Protein AF-S4NVP5-F1 (afdb_monomer_lite)

Radius of gyration: 32.3 Å; chains: 1; bounding box: 47×52×89 Å

Structure (mmCIF, N/CA/C/O backbone):
data_AF-S4NVP5-F1
#
_entry.id   AF-S4NVP5-F1
#
loop_
_atom_site.group_PDB
_atom_site.id
_atom_site.type_symbol
_atom_site.label_atom_id
_atom_site.label_alt_id
_atom_site.label_comp_id
_atom_site.label_asym_id
_atom_site.label_entity_id
_atom_site.label_seq_id
_atom_site.pdbx_PDB_ins_code
_atom_site.Cartn_x
_atom_site.Cartn_y
_atom_site.Cartn_z
_atom_site.occupancy
_atom_site.B_iso_or_equiv
_atom_site.auth_seq_id
_atom_site.auth_comp_id
_atom_site.auth_asym_id
_atom_site.auth_atom_id
_atom_site.pdbx_PDB_model_num
ATOM 1 N N . MET A 1 1 ? -2.031 -41.255 43.018 1.00 50.97 1 MET A N 1
ATOM 2 C CA . MET A 1 1 ? -3.261 -41.086 42.214 1.00 50.97 1 MET A CA 1
ATOM 3 C C . MET A 1 1 ? -3.705 -39.642 42.402 1.00 50.97 1 MET A C 1
ATOM 5 O O . MET A 1 1 ? -4.299 -39.347 43.429 1.00 50.97 1 MET A O 1
ATOM 9 N N . SER A 1 2 ? -3.286 -38.721 41.524 1.00 52.09 2 SER A N 1
ATOM 10 C CA . SER A 1 2 ? -3.707 -37.314 41.644 1.00 52.09 2 SER A CA 1
ATOM 11 C C . SER A 1 2 ? -5.209 -37.238 41.384 1.00 52.09 2 SER A C 1
ATOM 13 O O . SER A 1 2 ? -5.740 -37.940 40.517 1.00 52.09 2 SER A O 1
ATOM 15 N N . SER A 1 3 ? -5.910 -36.494 42.231 1.00 68.62 3 SER A N 1
ATOM 16 C CA . SER A 1 3 ? -7.364 -36.433 42.190 1.00 68.62 3 SER A CA 1
ATOM 17 C C . SER A 1 3 ? -7.801 -35.635 40.958 1.00 68.62 3 SER A C 1
ATOM 19 O O . SER A 1 3 ? -7.256 -34.572 40.673 1.00 68.62 3 SER A O 1
ATOM 21 N N . LYS A 1 4 ? -8.831 -36.100 40.237 1.00 68.81 4 LYS A N 1
ATOM 22 C CA . LYS A 1 4 ? -9.421 -35.385 39.080 1.00 68.81 4 LYS A CA 1
ATOM 23 C C . LYS A 1 4 ? -9.773 -33.915 39.385 1.00 68.81 4 LYS A C 1
ATOM 25 O O . LYS A 1 4 ? -9.885 -33.100 38.475 1.00 68.81 4 LYS A O 1
ATOM 30 N N . SER A 1 5 ? -9.955 -33.574 40.663 1.00 65.44 5 SER A N 1
ATOM 31 C CA . SER A 1 5 ? -10.198 -32.210 41.135 1.00 65.44 5 SER A CA 1
ATOM 32 C C . SER A 1 5 ? -8.967 -31.303 41.010 1.00 65.44 5 SER A C 1
ATOM 34 O O . SER A 1 5 ? -9.108 -30.139 40.641 1.00 65.44 5 SER A O 1
ATOM 36 N N . GLU A 1 6 ? -7.764 -31.817 41.276 1.00 64.94 6 GLU A N 1
ATOM 37 C CA . GLU A 1 6 ? -6.511 -31.058 41.162 1.00 64.94 6 GLU A CA 1
ATOM 38 C C . GLU A 1 6 ? -6.153 -30.784 39.696 1.00 64.94 6 GLU A C 1
ATOM 40 O O . GLU A 1 6 ? -5.772 -29.665 39.356 1.00 64.94 6 GLU A O 1
ATOM 45 N N . GLU A 1 7 ? -6.362 -31.755 38.801 1.00 62.94 7 GLU A N 1
ATOM 46 C CA . GLU A 1 7 ? -6.145 -31.578 37.356 1.00 62.94 7 GLU A CA 1
ATOM 47 C C . GLU A 1 7 ? -7.099 -30.538 36.745 1.00 62.94 7 GLU A C 1
ATOM 49 O O . GLU A 1 7 ? -6.687 -29.706 35.930 1.00 62.94 7 GLU A O 1
ATOM 54 N N . ASN A 1 8 ? -8.365 -30.530 37.177 1.00 60.78 8 ASN A N 1
ATOM 55 C CA . ASN A 1 8 ? -9.336 -29.520 36.758 1.00 60.78 8 ASN A CA 1
ATOM 56 C C . ASN A 1 8 ? -8.982 -28.134 37.316 1.00 60.78 8 ASN A C 1
ATOM 58 O O . ASN A 1 8 ? -8.988 -27.162 36.563 1.00 60.78 8 ASN A O 1
ATOM 62 N N . ALA A 1 9 ? -8.593 -28.029 38.591 1.00 60.97 9 ALA A N 1
ATOM 63 C CA . ALA A 1 9 ? -8.155 -26.766 39.193 1.00 60.97 9 ALA A CA 1
ATOM 64 C C . ALA A 1 9 ? -6.902 -26.183 38.507 1.00 60.97 9 ALA A C 1
ATOM 66 O O . ALA A 1 9 ? -6.804 -24.967 38.316 1.00 60.97 9 ALA A O 1
ATOM 67 N N . LEU A 1 10 ? -5.970 -27.038 38.072 1.00 58.19 10 LEU A N 1
ATOM 68 C CA . LEU A 1 10 ? -4.806 -26.635 37.276 1.00 58.19 10 LEU A CA 1
ATOM 69 C C . LEU A 1 10 ? -5.198 -26.177 35.860 1.00 58.19 10 LEU A C 1
ATOM 71 O O . LEU A 1 10 ? -4.617 -25.213 35.357 1.00 58.19 10 LEU A O 1
ATOM 75 N N . ARG A 1 11 ? -6.209 -26.797 35.232 1.00 52.97 11 ARG A N 1
ATOM 76 C CA . ARG A 1 11 ? -6.776 -26.346 33.944 1.00 52.97 11 ARG A CA 1
ATOM 77 C C . ARG A 1 11 ? -7.471 -24.985 34.048 1.00 52.97 11 ARG A C 1
ATOM 79 O O . ARG A 1 11 ? -7.287 -24.156 33.158 1.00 52.97 11 ARG A O 1
ATOM 86 N N . TYR A 1 12 ? -8.180 -24.710 35.144 1.00 54.31 12 TYR A N 1
ATOM 87 C CA . TYR A 1 12 ? -8.847 -23.418 35.357 1.00 54.31 12 TYR A CA 1
ATOM 88 C C . TYR A 1 12 ? -7.875 -22.240 35.522 1.00 54.31 12 TYR A C 1
ATOM 90 O O . TYR A 1 12 ? -8.249 -21.112 35.216 1.00 54.31 12 TYR A O 1
ATOM 98 N N . ARG A 1 13 ? -6.609 -22.461 35.909 1.00 55.56 13 ARG A N 1
ATOM 99 C CA . ARG A 1 13 ? -5.613 -21.374 36.008 1.00 55.56 13 ARG A CA 1
ATOM 100 C C . ARG A 1 13 ? -5.131 -20.823 34.661 1.00 55.56 13 ARG A C 1
ATOM 102 O O . ARG A 1 13 ? -4.621 -19.710 34.636 1.00 55.56 13 ARG A O 1
ATOM 109 N N . ARG A 1 14 ? -5.268 -21.560 33.549 1.00 55.34 14 ARG A N 1
ATOM 110 C CA . ARG A 1 14 ? -4.735 -21.130 32.235 1.00 55.34 14 ARG A CA 1
ATOM 111 C C . ARG A 1 14 ? -5.714 -20.348 31.357 1.00 55.34 14 ARG A C 1
ATOM 113 O O . ARG A 1 14 ? -5.260 -19.727 30.406 1.00 55.34 14 ARG A O 1
ATOM 120 N N . ALA A 1 15 ? -7.012 -20.354 31.662 1.00 55.41 15 ALA A N 1
ATOM 121 C CA . ALA A 1 15 ? -8.042 -19.755 30.800 1.00 55.41 15 ALA A CA 1
ATOM 122 C C . ALA A 1 15 ? -8.772 -18.541 31.410 1.00 55.41 15 ALA A C 1
ATOM 124 O O . ALA A 1 15 ? -9.611 -17.940 30.747 1.00 55.41 15 ALA A O 1
ATOM 125 N N . GLN A 1 16 ? -8.456 -18.151 32.651 1.00 58.81 16 GLN A N 1
ATOM 126 C CA . GLN A 1 16 ? -9.171 -17.070 33.344 1.00 58.81 16 GLN A CA 1
ATOM 127 C C . GLN A 1 16 ? -8.936 -15.674 32.754 1.00 58.81 16 GLN A C 1
ATOM 129 O O . GLN A 1 16 ? -9.758 -14.787 32.961 1.00 58.81 16 GLN A O 1
ATOM 134 N N . SER A 1 17 ? -7.842 -15.443 32.025 1.00 64.12 17 SER A N 1
ATOM 135 C CA . SER A 1 17 ? -7.514 -14.111 31.500 1.00 64.12 17 SER A CA 1
ATOM 136 C C . SER A 1 17 ? -8.519 -13.614 30.460 1.00 64.12 17 SER A C 1
ATOM 138 O O . SER A 1 17 ? -8.863 -12.436 30.474 1.00 64.12 17 SER A O 1
ATOM 140 N N . VAL A 1 18 ? -9.024 -14.504 29.603 1.00 65.25 18 VAL A N 1
ATOM 141 C CA . VAL A 1 18 ? -9.972 -14.150 28.536 1.00 65.25 18 VAL A CA 1
ATOM 142 C C . VAL A 1 18 ? -11.361 -13.900 29.119 1.00 65.25 18 VAL A C 1
ATOM 144 O O . VAL A 1 18 ? -11.942 -12.849 28.873 1.00 65.25 18 VAL A O 1
ATOM 147 N N . THR A 1 19 ? -11.841 -14.787 29.995 1.00 72.69 19 THR A N 1
ATOM 148 C CA . THR A 1 19 ? -13.164 -14.641 30.626 1.00 72.69 19 THR A CA 1
ATOM 149 C C . THR A 1 19 ? -13.228 -13.426 31.547 1.00 72.69 19 THR A C 1
ATOM 151 O O . THR A 1 19 ? -14.229 -12.721 31.571 1.00 72.69 19 THR A O 1
ATOM 154 N N . THR A 1 20 ? -12.144 -13.135 32.276 1.00 71.75 20 THR A N 1
ATOM 155 C CA . THR A 1 20 ? -12.075 -11.959 33.158 1.00 71.75 20 THR A CA 1
ATOM 156 C C . THR A 1 20 ? -12.007 -10.665 32.342 1.00 71.75 20 THR A C 1
ATOM 158 O O . THR A 1 20 ? -12.657 -9.684 32.698 1.00 71.75 20 THR A O 1
ATOM 161 N N . ALA A 1 21 ? -11.266 -10.654 31.227 1.00 69.75 21 ALA A N 1
ATOM 162 C CA . ALA A 1 21 ? -11.206 -9.502 30.326 1.00 69.75 21 ALA A CA 1
ATOM 163 C C . ALA A 1 21 ? -12.569 -9.212 29.673 1.00 69.75 21 ALA A C 1
ATOM 165 O O . ALA A 1 21 ? -13.003 -8.058 29.625 1.00 69.75 21 ALA A O 1
ATOM 166 N N . GLU A 1 22 ? -13.281 -10.250 29.236 1.00 71.31 22 GLU A N 1
ATOM 167 C CA . GLU A 1 22 ? -14.644 -10.129 28.712 1.00 71.31 22 GLU A CA 1
ATOM 168 C C . GLU A 1 22 ? -15.597 -9.554 29.768 1.00 71.31 22 GLU A C 1
ATOM 170 O O . GLU A 1 22 ? -16.288 -8.569 29.500 1.00 71.31 22 GLU A O 1
ATOM 175 N N . GLU A 1 23 ? -15.564 -10.072 30.999 1.00 76.50 23 GLU A N 1
ATOM 176 C CA . GLU A 1 23 ? -16.446 -9.624 32.081 1.00 76.50 23 GLU A CA 1
ATOM 177 C C . GLU A 1 23 ? -16.209 -8.154 32.478 1.00 76.50 23 GLU A C 1
ATOM 179 O O . GLU A 1 23 ? -17.162 -7.420 32.761 1.00 76.50 23 GLU A O 1
ATOM 184 N N . ILE A 1 24 ? -14.951 -7.693 32.467 1.00 74.25 24 ILE A N 1
ATOM 185 C CA . ILE A 1 24 ? -14.590 -6.289 32.729 1.00 74.25 24 ILE A CA 1
ATOM 186 C C . ILE A 1 24 ? -15.141 -5.385 31.622 1.00 74.25 24 ILE A C 1
ATOM 188 O O . ILE A 1 24 ? -15.796 -4.381 31.916 1.00 74.25 24 ILE A O 1
ATOM 192 N N . THR A 1 25 ? -14.946 -5.759 30.352 1.00 77.56 25 THR A N 1
ATOM 193 C CA . THR A 1 25 ? -15.459 -4.962 29.227 1.00 77.56 25 THR A CA 1
ATOM 194 C C . THR A 1 25 ? -16.986 -4.926 29.189 1.00 77.56 25 THR A C 1
ATOM 196 O O . THR A 1 25 ? -17.567 -3.905 28.817 1.00 77.56 25 THR A O 1
ATOM 199 N N . GLU A 1 26 ? -17.667 -5.997 29.599 1.00 80.31 26 GLU A N 1
ATOM 200 C CA . GLU A 1 26 ? -19.129 -6.040 29.641 1.00 80.31 26 GLU A CA 1
ATOM 201 C C . GLU A 1 26 ? -19.704 -5.168 30.768 1.00 80.31 26 GLU A C 1
ATOM 203 O O . GLU A 1 26 ? -20.665 -4.420 30.546 1.00 80.31 26 GLU A O 1
ATOM 208 N N . LYS A 1 27 ? -19.090 -5.204 31.958 1.00 80.50 27 LYS A N 1
ATOM 209 C CA . LYS A 1 27 ? -19.455 -4.333 33.090 1.00 80.50 27 LYS A CA 1
ATOM 210 C C . LYS A 1 27 ? -19.252 -2.860 32.739 1.00 80.50 27 LYS A C 1
ATOM 212 O O . LYS A 1 27 ? -20.145 -2.045 32.979 1.00 80.50 27 LYS A O 1
ATOM 217 N N . GLU A 1 28 ? -18.141 -2.529 32.088 1.00 77.25 28 GLU A N 1
ATOM 218 C CA . GLU A 1 28 ? -17.861 -1.173 31.614 1.00 77.25 28 GLU A CA 1
ATOM 219 C C . GLU A 1 28 ? -18.869 -0.720 30.541 1.00 77.25 28 GLU A C 1
ATOM 221 O O . GLU A 1 28 ? -19.391 0.394 30.604 1.00 77.25 28 GLU A O 1
ATOM 226 N N . LYS A 1 29 ? -19.222 -1.594 29.588 1.00 78.69 29 LYS A N 1
ATOM 227 C CA . LYS A 1 29 ? -20.246 -1.309 28.566 1.00 78.69 29 LYS A CA 1
ATOM 228 C C . LYS A 1 29 ? -21.622 -1.053 29.183 1.00 78.69 29 LYS A C 1
ATOM 230 O O . LYS A 1 29 ? -22.317 -0.150 28.721 1.00 78.69 29 LYS A O 1
ATOM 235 N N . LYS A 1 30 ? -22.023 -1.810 30.213 1.00 80.38 30 LYS A N 1
ATOM 236 C CA . LYS A 1 30 ? -23.293 -1.600 30.937 1.00 80.38 30 LYS A CA 1
ATOM 237 C C . LYS A 1 30 ? -23.306 -0.259 31.673 1.00 80.38 30 LYS A C 1
ATOM 239 O O . LYS A 1 30 ? -24.260 0.495 31.499 1.00 80.38 30 LYS A O 1
ATOM 244 N N . ALA A 1 31 ? -22.231 0.073 32.390 1.00 78.12 31 ALA A N 1
ATOM 245 C CA . ALA A 1 31 ? -22.085 1.363 33.070 1.00 78.12 31 ALA A CA 1
ATOM 246 C C . ALA A 1 31 ? -22.088 2.549 32.084 1.00 78.12 31 ALA A C 1
ATOM 248 O O . ALA A 1 31 ? -22.736 3.565 32.334 1.00 78.12 31 ALA A O 1
ATOM 249 N N . ARG A 1 32 ? -21.441 2.400 30.919 1.00 69.88 32 ARG A N 1
ATOM 250 C CA . ARG A 1 32 ? -21.475 3.405 29.842 1.00 69.88 32 ARG A CA 1
ATOM 251 C C . ARG A 1 32 ? -22.851 3.549 29.189 1.00 69.88 32 ARG A C 1
ATOM 253 O O . ARG A 1 32 ? -23.189 4.635 28.739 1.00 69.88 32 ARG A O 1
ATOM 260 N N . LYS A 1 33 ? -23.667 2.490 29.149 1.00 74.50 33 LYS A N 1
ATOM 261 C CA . LYS A 1 33 ? -25.040 2.538 28.612 1.00 74.50 33 LYS A CA 1
ATOM 262 C C . LYS A 1 33 ? -26.027 3.248 29.542 1.00 74.50 33 LYS A C 1
ATOM 264 O O . LYS A 1 33 ? -27.030 3.758 29.058 1.00 74.50 33 LYS A O 1
ATOM 269 N N . SER A 1 34 ? -25.761 3.248 30.851 1.00 77.75 34 SER A N 1
ATOM 270 C CA . SER A 1 34 ? -26.585 3.931 31.860 1.00 77.75 34 SER A CA 1
ATOM 271 C C . SER A 1 34 ? -26.272 5.421 32.017 1.00 77.75 34 SER A C 1
ATOM 273 O O . SER A 1 34 ? -26.999 6.117 32.721 1.00 77.75 34 SER A O 1
ATOM 275 N N . GLN A 1 35 ? -25.203 5.920 31.390 1.00 78.19 35 GLN A N 1
ATOM 276 C CA . GLN A 1 35 ? -24.893 7.348 31.373 1.00 78.19 35 GLN A CA 1
ATOM 277 C C . GLN A 1 35 ? -25.863 8.088 30.436 1.00 78.19 35 GLN A C 1
ATOM 279 O O . GLN A 1 35 ? -26.169 7.611 29.345 1.00 78.19 35 GLN A O 1
ATOM 284 N N . LEU A 1 36 ? -26.363 9.249 30.880 1.00 73.00 36 LEU A N 1
ATOM 285 C CA . LEU A 1 36 ? -27.267 10.104 30.096 1.00 73.00 36 LEU A CA 1
ATOM 286 C C . LEU A 1 36 ? -26.559 10.745 28.888 1.00 73.00 36 LEU A C 1
ATOM 288 O O . LEU A 1 36 ? -27.189 10.961 27.852 1.00 73.00 36 LEU A O 1
ATOM 292 N N . ASP A 1 37 ? -25.248 10.973 29.001 1.00 76.62 37 ASP A N 1
ATOM 293 C CA . ASP A 1 37 ? -24.399 11.460 27.916 1.00 76.62 37 ASP A CA 1
ATOM 294 C C . ASP A 1 37 ? -23.900 10.304 27.049 1.00 76.62 37 ASP A C 1
ATOM 296 O O . ASP A 1 37 ? -23.388 9.299 27.544 1.00 76.62 37 ASP A O 1
ATOM 300 N N . LYS A 1 38 ? -24.017 10.449 25.725 1.00 73.38 38 LYS A N 1
ATOM 301 C CA . LYS A 1 38 ? -23.513 9.457 24.769 1.00 73.38 38 LYS A CA 1
ATOM 302 C C . LYS A 1 38 ? -22.036 9.733 24.464 1.00 73.38 38 LYS A C 1
ATOM 304 O O . LYS A 1 38 ? -21.752 10.696 23.750 1.00 73.38 38 LYS A O 1
ATOM 309 N N . PRO A 1 39 ? -21.085 8.894 24.919 1.00 69.06 39 PRO A N 1
ATOM 310 C CA . PRO A 1 39 ? -19.687 9.043 24.539 1.00 69.06 39 PRO A CA 1
ATOM 311 C C . PRO A 1 39 ? -19.521 8.829 23.028 1.00 69.06 39 PRO A C 1
ATOM 313 O O . PRO A 1 39 ? -19.892 7.789 22.481 1.00 69.06 39 PRO A O 1
ATOM 316 N N . ILE A 1 40 ? -18.943 9.821 22.352 1.00 76.31 40 ILE A N 1
ATOM 317 C CA . ILE A 1 40 ? -18.621 9.776 20.915 1.00 76.31 40 ILE A CA 1
ATOM 318 C C . ILE A 1 40 ? -17.418 8.871 20.610 1.00 76.31 40 ILE A C 1
ATOM 320 O O . ILE A 1 40 ? -17.350 8.271 19.536 1.00 76.31 40 ILE A O 1
ATOM 324 N N . HIS A 1 41 ? -16.494 8.716 21.563 1.00 78.94 41 HIS A N 1
ATOM 325 C CA . HIS A 1 41 ? -15.333 7.842 21.421 1.00 78.94 41 HIS A CA 1
ATOM 326 C C . HIS A 1 41 ? -15.715 6.386 21.695 1.00 78.94 41 HIS A C 1
ATOM 328 O O . HIS A 1 41 ? -16.044 5.998 22.820 1.00 78.94 41 HIS A O 1
ATOM 334 N N . LYS A 1 42 ? -15.653 5.562 20.650 1.00 76.81 42 LYS A N 1
ATOM 335 C CA . LYS A 1 42 ? -15.831 4.113 20.745 1.00 76.81 42 LYS A CA 1
ATOM 336 C C . LYS A 1 42 ? -14.458 3.444 20.829 1.00 76.81 42 LYS A C 1
ATOM 338 O O . LYS A 1 42 ? -13.572 3.840 20.073 1.00 76.81 42 LYS A O 1
ATOM 343 N N . PRO A 1 43 ? -14.273 2.439 21.702 1.00 73.12 43 PRO A N 1
ATOM 344 C CA . PRO A 1 43 ? -1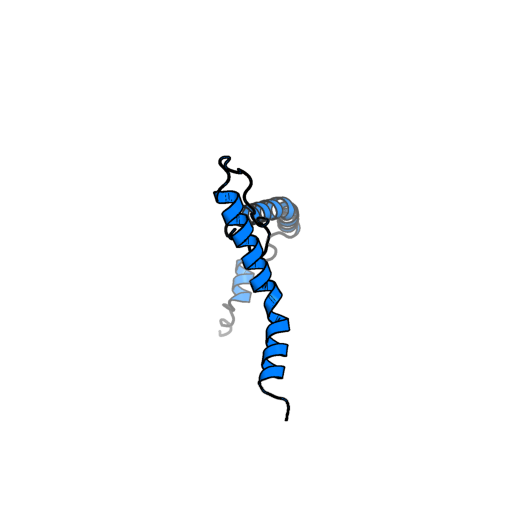3.079 1.610 21.651 1.00 73.12 43 PRO A CA 1
ATOM 345 C C . PRO A 1 43 ? -13.079 0.883 20.302 1.00 73.12 43 PRO A C 1
ATOM 347 O O . PRO A 1 43 ? -14.003 0.126 20.003 1.00 73.12 43 PRO A O 1
ATOM 350 N N . ARG A 1 44 ? -12.095 1.185 19.458 1.00 71.19 44 ARG A N 1
ATOM 351 C CA . ARG A 1 44 ? -11.893 0.554 18.156 1.00 71.19 44 ARG A CA 1
ATOM 352 C C . ARG A 1 44 ? -10.407 0.280 18.014 1.00 71.19 44 ARG A C 1
ATOM 354 O O . ARG A 1 44 ? -9.601 1.171 18.278 1.00 71.19 44 ARG A O 1
ATOM 361 N N . ASP A 1 45 ? -10.071 -0.934 17.604 1.00 76.69 45 ASP A N 1
ATOM 362 C CA . ASP A 1 45 ? -8.690 -1.293 17.310 1.00 76.69 45 ASP A CA 1
ATOM 363 C C . ASP A 1 45 ? -8.184 -0.484 16.109 1.00 76.69 45 ASP A C 1
ATOM 365 O O . ASP A 1 45 ? -8.962 -0.071 15.240 1.00 76.69 45 ASP A O 1
ATOM 369 N N . SER A 1 46 ? -6.869 -0.251 16.052 1.00 78.12 46 SER A N 1
ATOM 370 C CA . SER A 1 46 ? -6.226 0.393 14.905 1.00 78.12 46 SER A CA 1
ATOM 371 C C . SER A 1 46 ? -6.679 -0.263 13.597 1.00 78.12 46 SER A C 1
ATOM 373 O O . SER A 1 46 ? -6.820 -1.483 13.525 1.00 78.12 46 SER A O 1
ATOM 375 N N . LEU A 1 47 ? -6.859 0.526 12.533 1.00 70.19 47 LEU A N 1
ATOM 376 C CA . LEU A 1 47 ? -7.220 -0.004 11.206 1.00 70.19 47 LEU A CA 1
ATOM 377 C C . LEU A 1 47 ? -6.195 -1.027 10.676 1.00 70.19 47 LEU A C 1
ATOM 379 O O . LEU A 1 47 ? -6.547 -1.884 9.881 1.00 70.19 47 LEU A O 1
ATOM 383 N N . PHE A 1 48 ? -4.952 -0.966 11.164 1.00 66.88 48 PHE A N 1
ATOM 384 C CA . PHE A 1 48 ? -3.869 -1.908 10.860 1.00 66.88 48 PHE A CA 1
ATOM 385 C C . PHE A 1 48 ? -3.702 -3.044 11.889 1.00 66.88 48 PHE A C 1
ATOM 387 O O . PHE A 1 48 ? -2.727 -3.788 11.821 1.00 66.88 48 PHE A O 1
ATOM 394 N N . SER A 1 49 ? -4.595 -3.166 12.878 1.00 65.12 49 SER A N 1
ATOM 395 C CA . SER A 1 49 ? -4.579 -4.305 13.803 1.00 65.12 49 SER A CA 1
ATOM 396 C C . SER A 1 49 ? -4.995 -5.578 13.067 1.00 65.12 49 SER A C 1
ATOM 398 O O . SER A 1 49 ? -5.940 -5.555 12.284 1.00 65.12 49 SER A O 1
ATOM 400 N N . TRP A 1 50 ? -4.350 -6.706 13.368 1.00 60.19 50 TRP A N 1
ATOM 401 C CA . TRP A 1 50 ? -4.707 -8.020 12.815 1.00 60.19 50 TRP A CA 1
ATOM 402 C C . TRP A 1 50 ? -6.139 -8.464 13.174 1.00 60.19 50 TRP A C 1
ATOM 404 O O . TRP A 1 50 ? -6.709 -9.300 12.482 1.00 60.19 50 TRP A O 1
ATOM 414 N N . SER A 1 51 ? -6.723 -7.897 14.236 1.00 60.28 51 SER A N 1
ATOM 415 C CA . SER A 1 51 ? -8.118 -8.093 14.667 1.00 60.28 51 SER A CA 1
ATOM 416 C C . SER A 1 51 ? -9.126 -7.157 13.984 1.00 60.28 51 SER A C 1
ATOM 418 O O . SER A 1 51 ? -10.320 -7.241 14.268 1.00 60.28 51 SER A O 1
ATOM 420 N N . SER A 1 52 ? -8.668 -6.227 13.139 1.00 62.75 52 SER A N 1
ATOM 421 C CA . SER A 1 52 ? -9.507 -5.176 12.559 1.00 62.75 52 SER A CA 1
ATOM 422 C C . SER A 1 52 ? -10.272 -5.673 11.333 1.00 62.75 52 SER A C 1
ATOM 424 O O . SER A 1 52 ? -9.706 -6.286 10.435 1.00 62.75 52 SER A O 1
ATOM 426 N N . GLU A 1 53 ? -11.559 -5.337 11.254 1.00 66.75 53 GLU A N 1
ATOM 427 C CA . GLU A 1 53 ? -12.475 -5.656 10.145 1.00 66.75 53 GLU A CA 1
ATOM 428 C C . GLU A 1 53 ? -12.240 -4.761 8.902 1.00 66.75 53 GLU A C 1
ATOM 430 O O . GLU A 1 53 ? -13.170 -4.401 8.184 1.00 66.75 53 GLU A O 1
ATOM 435 N N . PHE A 1 54 ? -11.002 -4.306 8.674 1.00 68.50 54 PHE A N 1
ATOM 436 C CA . PHE A 1 54 ? -10.651 -3.466 7.529 1.00 68.50 54 PHE A CA 1
ATOM 437 C C . PHE A 1 54 ? -10.167 -4.344 6.370 1.00 68.50 54 PHE A C 1
ATOM 439 O O . PHE A 1 54 ? -9.047 -4.847 6.388 1.00 68.50 54 PHE A O 1
ATOM 446 N N . THR A 1 55 ? -11.021 -4.542 5.364 1.00 70.38 55 THR A N 1
ATOM 447 C CA . THR A 1 55 ? -10.732 -5.379 4.183 1.00 70.38 55 THR A CA 1
ATOM 448 C C . THR A 1 55 ? -10.240 -4.585 2.971 1.00 70.38 55 THR A C 1
ATOM 450 O O . THR A 1 55 ? -9.684 -5.164 2.038 1.00 70.38 55 THR A O 1
ATOM 453 N N . ASP A 1 56 ? -10.403 -3.260 2.973 1.00 72.62 56 ASP A N 1
ATOM 454 C CA . ASP A 1 56 ? -10.264 -2.435 1.769 1.00 72.62 56 ASP A CA 1
AT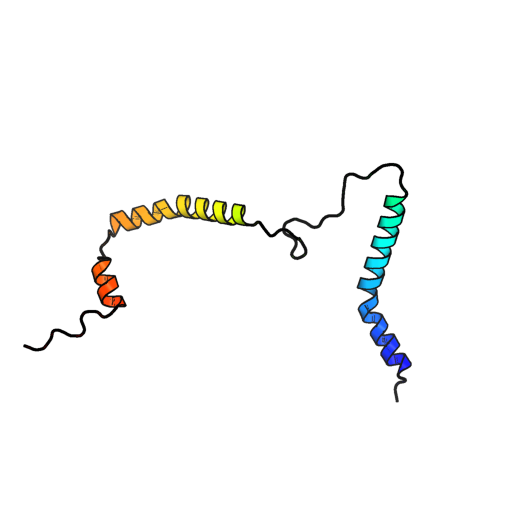OM 455 C C . ASP A 1 56 ? -8.869 -1.803 1.634 1.00 72.62 56 ASP A C 1
ATOM 457 O O . ASP A 1 56 ? -8.681 -0.587 1.704 1.00 72.62 56 ASP A O 1
ATOM 461 N N . PHE A 1 57 ? -7.862 -2.638 1.369 1.00 80.69 57 PHE A N 1
ATOM 462 C CA . PHE A 1 57 ? -6.484 -2.196 1.091 1.00 80.69 57 PHE A CA 1
ATOM 463 C C . PHE A 1 57 ? -6.247 -1.746 -0.360 1.00 80.69 57 PHE A C 1
ATOM 465 O O . PHE A 1 57 ? -5.119 -1.416 -0.732 1.00 80.69 57 PHE A O 1
ATOM 472 N N . THR A 1 58 ? -7.293 -1.684 -1.186 1.00 83.56 58 THR A N 1
ATOM 473 C CA . THR A 1 58 ? -7.211 -1.309 -2.607 1.00 83.56 58 THR A CA 1
ATOM 474 C C . THR A 1 58 ? -6.522 0.041 -2.817 1.00 83.56 58 THR A C 1
ATOM 476 O O . THR A 1 58 ? -5.748 0.198 -3.759 1.00 83.56 58 THR A O 1
ATOM 479 N N . GLY A 1 59 ? -6.729 1.004 -1.910 1.00 85.00 59 GLY A N 1
ATOM 480 C CA . GLY A 1 59 ? -6.053 2.305 -1.961 1.00 85.00 59 GLY A CA 1
ATOM 481 C C . GLY A 1 59 ? -4.536 2.212 -1.766 1.00 85.00 59 GLY A C 1
ATOM 482 O O . GLY A 1 59 ? -3.786 2.886 -2.468 1.00 85.00 59 GLY A O 1
ATOM 483 N N . LEU A 1 60 ? -4.077 1.333 -0.870 1.00 87.19 60 LEU A N 1
ATOM 484 C CA . LEU A 1 60 ? -2.653 1.090 -0.629 1.00 87.19 60 LEU A CA 1
ATOM 485 C C . LEU A 1 60 ? -2.015 0.382 -1.825 1.00 87.19 60 LEU A C 1
ATOM 487 O O . LEU A 1 60 ? -0.933 0.772 -2.258 1.00 87.19 60 LEU A O 1
ATOM 491 N N . VAL A 1 61 ? -2.708 -0.601 -2.405 1.00 89.19 61 VAL A N 1
ATOM 492 C CA . VAL A 1 61 ? -2.254 -1.294 -3.620 1.00 89.19 61 VAL A CA 1
ATOM 493 C C . VAL A 1 61 ? -2.152 -0.323 -4.798 1.00 89.19 61 VAL A C 1
ATOM 495 O O . VAL A 1 61 ? -1.131 -0.301 -5.481 1.00 89.19 61 VAL A O 1
ATOM 498 N N . ASN A 1 62 ? -3.159 0.530 -5.005 1.00 90.62 62 ASN A N 1
ATOM 499 C CA . ASN A 1 62 ? -3.139 1.538 -6.066 1.00 90.62 62 ASN A CA 1
ATOM 500 C C . ASN A 1 62 ? -2.008 2.559 -5.865 1.00 90.62 62 ASN A C 1
ATOM 502 O O . ASN A 1 62 ? -1.300 2.910 -6.806 1.00 90.62 62 ASN A O 1
ATOM 506 N N . TRP A 1 63 ? -1.787 3.000 -4.625 1.00 93.69 63 TRP A N 1
ATOM 507 C CA . TRP A 1 63 ? -0.685 3.904 -4.300 1.00 93.69 63 TRP A CA 1
ATOM 508 C C . TRP A 1 63 ? 0.686 3.248 -4.498 1.00 93.69 63 TRP A C 1
ATOM 510 O O . TRP A 1 63 ? 1.595 3.870 -5.046 1.00 93.69 63 TRP A O 1
ATOM 520 N N . GLY A 1 64 ? 0.823 1.972 -4.130 1.00 94.19 64 GLY A N 1
ATOM 521 C CA . GLY A 1 64 ? 2.014 1.174 -4.405 1.00 94.19 64 GLY A CA 1
ATOM 522 C C . GLY A 1 64 ? 2.283 1.045 -5.903 1.00 94.19 64 GLY A C 1
ATOM 523 O O . GLY A 1 64 ? 3.413 1.254 -6.339 1.00 94.19 64 GLY A O 1
ATOM 524 N N . PHE A 1 65 ? 1.247 0.785 -6.705 1.00 93.44 65 PHE A N 1
ATOM 525 C CA . PHE A 1 65 ? 1.366 0.737 -8.162 1.00 93.44 65 PHE A CA 1
ATOM 52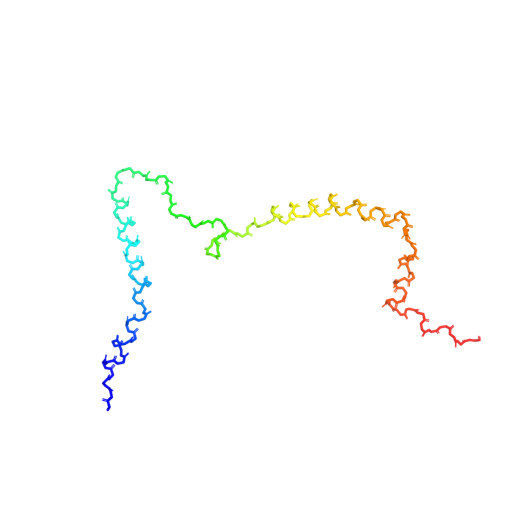6 C C . PHE A 1 65 ? 1.795 2.087 -8.745 1.00 93.44 65 PHE A C 1
ATOM 528 O O . PHE A 1 65 ? 2.669 2.124 -9.609 1.00 93.44 65 PHE A O 1
ATOM 535 N N . LEU A 1 66 ? 1.248 3.195 -8.239 1.00 94.44 66 LEU A N 1
ATOM 536 C CA . LEU A 1 66 ? 1.628 4.553 -8.638 1.00 94.44 66 LEU A CA 1
ATOM 537 C C . LEU A 1 66 ? 3.101 4.840 -8.303 1.00 94.44 66 LEU A C 1
ATOM 539 O O . LEU A 1 66 ? 3.855 5.280 -9.167 1.00 94.44 66 LEU A O 1
ATOM 543 N N . MET A 1 67 ? 3.545 4.530 -7.083 1.00 92.75 67 MET A N 1
ATOM 544 C CA . MET A 1 67 ? 4.947 4.703 -6.680 1.00 92.75 67 MET A CA 1
ATOM 545 C C . MET A 1 67 ? 5.901 3.825 -7.496 1.00 92.75 67 MET A C 1
ATOM 547 O O . MET A 1 67 ? 6.963 4.289 -7.915 1.00 92.75 67 MET A O 1
ATOM 551 N N . LEU A 1 68 ? 5.515 2.577 -7.767 1.00 92.00 68 LEU A N 1
ATOM 552 C CA . LEU A 1 68 ? 6.309 1.640 -8.558 1.00 92.00 68 LEU A CA 1
ATOM 553 C C . LEU A 1 68 ? 6.400 2.083 -10.014 1.00 92.00 68 LEU A C 1
ATOM 555 O O . LEU A 1 68 ? 7.487 2.065 -10.583 1.00 92.00 68 LEU A O 1
ATOM 559 N N . THR A 1 69 ? 5.293 2.516 -10.615 1.00 89.94 69 THR A N 1
ATOM 560 C CA . THR A 1 69 ? 5.310 3.041 -11.982 1.00 89.94 69 THR A CA 1
ATOM 561 C C . THR A 1 69 ? 6.113 4.327 -12.055 1.00 89.94 69 THR A C 1
ATOM 563 O O . THR A 1 69 ? 7.046 4.377 -12.834 1.00 89.94 69 THR A O 1
ATOM 566 N N . VAL A 1 70 ? 5.875 5.337 -11.220 1.00 90.88 70 VAL A N 1
ATOM 567 C CA . VAL A 1 70 ? 6.641 6.597 -11.295 1.00 90.88 70 VAL A CA 1
ATOM 568 C C . VAL A 1 70 ? 8.138 6.387 -11.011 1.00 90.88 70 VAL A C 1
ATOM 570 O O . VAL A 1 70 ? 8.978 6.941 -11.721 1.00 90.88 70 VAL A O 1
ATOM 573 N N . GLY A 1 71 ? 8.492 5.567 -10.017 1.00 89.06 71 GLY A N 1
ATOM 574 C CA . GLY A 1 71 ? 9.889 5.291 -9.663 1.00 89.06 71 GLY A CA 1
ATOM 575 C C . GLY A 1 71 ? 10.596 4.336 -10.631 1.00 89.06 71 GLY A C 1
ATOM 576 O O . GLY A 1 71 ? 11.752 4.552 -10.997 1.00 89.06 71 GLY A O 1
ATOM 577 N N . GLY A 1 72 ? 9.898 3.293 -11.074 1.00 86.44 72 GLY A N 1
ATOM 578 C CA . GLY A 1 72 ? 10.412 2.253 -11.963 1.00 86.44 72 GLY A CA 1
ATOM 579 C C . GLY A 1 72 ? 10.412 2.651 -13.436 1.00 86.44 72 GLY A C 1
ATOM 580 O O . GLY A 1 72 ? 11.316 2.244 -14.157 1.00 86.44 72 GLY A O 1
ATOM 581 N N . LEU A 1 73 ? 9.481 3.503 -13.885 1.00 86.62 73 LEU A N 1
ATOM 582 C CA . LEU A 1 73 ? 9.366 3.947 -15.281 1.00 86.62 73 LEU A CA 1
ATOM 583 C C . LEU A 1 73 ? 10.663 4.585 -15.777 1.00 86.62 73 LEU A C 1
ATOM 585 O O . LEU A 1 73 ? 11.042 4.352 -16.917 1.00 86.62 73 LEU A O 1
ATOM 589 N N . ARG A 1 74 ? 11.381 5.330 -14.928 1.00 86.31 74 ARG A N 1
ATOM 590 C CA . ARG A 1 74 ? 12.674 5.927 -15.294 1.00 86.31 74 ARG A CA 1
ATOM 591 C C . ARG A 1 74 ? 13.712 4.860 -15.652 1.00 86.31 74 ARG A C 1
ATOM 593 O O . ARG A 1 74 ? 14.346 4.961 -16.698 1.00 86.31 74 ARG A O 1
ATOM 600 N N . LEU A 1 75 ? 13.851 3.836 -14.808 1.00 82.56 75 LEU A N 1
ATOM 601 C CA . LEU A 1 75 ? 14.781 2.726 -15.030 1.00 82.56 75 LEU A CA 1
ATOM 602 C C . LEU A 1 75 ? 14.314 1.835 -16.192 1.00 82.56 75 LEU A C 1
ATOM 604 O O . LEU A 1 75 ? 15.125 1.394 -17.002 1.00 82.56 75 LEU A O 1
ATOM 608 N N . CYS A 1 76 ? 13.005 1.600 -16.307 1.00 79.56 76 CYS A N 1
ATOM 609 C CA . CYS A 1 76 ? 12.400 0.859 -17.407 1.00 79.56 76 CYS A CA 1
ATOM 610 C C . CYS A 1 76 ? 12.628 1.559 -18.749 1.00 79.56 76 CYS A C 1
ATOM 612 O O . CYS A 1 76 ? 13.048 0.890 -19.681 1.00 79.56 76 CYS A O 1
ATOM 614 N N . LEU A 1 77 ? 12.416 2.876 -18.857 1.00 81.19 77 LEU A N 1
ATOM 615 C CA . LEU A 1 77 ? 12.674 3.634 -20.087 1.00 81.19 77 LEU A CA 1
ATOM 616 C C . LEU A 1 77 ? 14.161 3.697 -20.416 1.00 81.19 77 LEU A C 1
ATOM 618 O O . LEU A 1 77 ? 14.529 3.555 -21.578 1.00 81.19 77 LEU A O 1
ATOM 622 N N . GLU A 1 78 ? 15.021 3.889 -19.416 1.00 83.38 78 GLU A N 1
ATOM 623 C CA . GLU A 1 78 ? 16.466 3.888 -19.632 1.00 83.38 78 GLU A CA 1
ATOM 624 C C . GLU A 1 78 ? 16.938 2.537 -20.175 1.00 83.38 78 GLU A C 1
ATOM 626 O O . GLU A 1 78 ? 17.666 2.493 -21.167 1.00 83.38 78 GLU A O 1
ATOM 631 N N . ASN A 1 79 ? 16.466 1.438 -19.584 1.00 79.00 79 ASN A N 1
ATOM 632 C CA . ASN A 1 79 ? 16.767 0.101 -20.076 1.00 79.00 79 ASN A CA 1
ATOM 633 C C . ASN A 1 79 ? 16.125 -0.164 -21.444 1.00 79.00 79 ASN A C 1
ATOM 635 O O . ASN A 1 79 ? 16.781 -0.715 -22.322 1.00 79.00 79 ASN A O 1
ATOM 639 N N . PHE A 1 80 ? 14.887 0.273 -21.666 1.00 79.69 80 PHE A N 1
ATOM 640 C CA . PHE A 1 80 ? 14.174 0.089 -22.928 1.00 79.69 80 PHE A CA 1
ATOM 641 C C . PHE A 1 80 ? 14.809 0.869 -24.082 1.00 79.69 80 PHE A C 1
ATOM 643 O O . PHE A 1 80 ? 14.793 0.392 -25.206 1.00 79.69 80 PHE A O 1
ATOM 650 N N . ILE A 1 81 ? 15.401 2.039 -23.833 1.00 75.19 81 ILE A N 1
ATOM 651 C CA . ILE A 1 81 ? 16.056 2.847 -24.872 1.00 75.19 81 ILE A CA 1
ATOM 652 C C . ILE A 1 81 ? 17.517 2.421 -25.072 1.00 75.19 81 ILE A C 1
ATOM 654 O O . ILE A 1 81 ? 17.956 2.303 -26.213 1.00 75.19 81 ILE A O 1
ATOM 658 N N . LYS A 1 82 ? 18.281 2.168 -23.995 1.00 69.31 82 LYS A N 1
ATOM 659 C CA . LYS A 1 82 ? 19.700 1.765 -24.100 1.00 69.31 82 LYS A CA 1
ATOM 660 C C . LYS A 1 82 ? 19.873 0.326 -24.565 1.00 69.31 82 LYS A C 1
ATOM 662 O O . LYS A 1 82 ? 20.746 0.053 -25.383 1.00 69.31 82 LYS A O 1
ATOM 667 N N . TYR A 1 83 ? 19.077 -0.591 -24.024 1.00 67.38 83 TYR A N 1
ATOM 668 C CA . TYR A 1 83 ? 19.129 -1.998 -24.409 1.00 67.38 83 TYR A CA 1
ATOM 669 C C . TYR A 1 83 ? 18.103 -2.342 -25.482 1.00 67.38 83 TYR A C 1
ATOM 671 O O . TYR A 1 83 ? 18.258 -3.377 -26.126 1.00 67.38 83 TYR A O 1
ATOM 679 N N . GLY A 1 84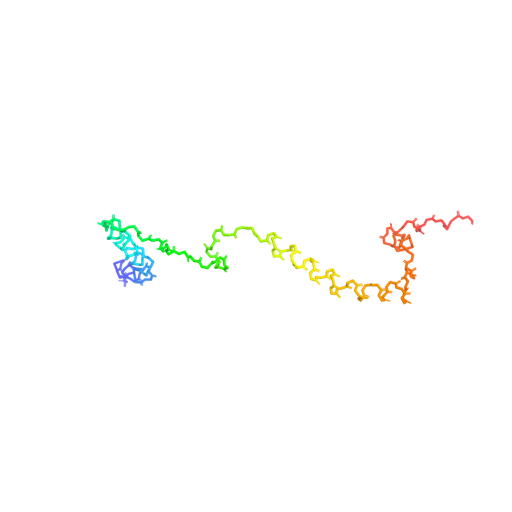 ? 17.119 -1.476 -25.748 1.00 63.94 84 GLY A N 1
ATOM 680 C CA . GLY A 1 84 ? 16.132 -1.736 -26.790 1.00 63.94 84 GLY A CA 1
ATOM 681 C C . GLY A 1 84 ? 15.275 -2.970 -26.500 1.00 63.94 84 GLY A C 1
ATOM 682 O O . GLY A 1 84 ? 15.478 -3.719 -25.543 1.00 63.94 84 GLY A O 1
ATOM 683 N N . ILE A 1 85 ? 14.391 -3.273 -27.444 1.00 60.66 85 ILE A N 1
ATOM 684 C CA . ILE A 1 85 ? 13.955 -4.644 -27.729 1.00 60.66 85 ILE A CA 1
ATOM 685 C C . ILE A 1 85 ? 15.131 -5.352 -28.442 1.00 60.66 85 ILE A C 1
ATOM 687 O O . ILE A 1 85 ? 15.048 -5.682 -29.619 1.00 60.66 85 ILE A O 1
ATOM 691 N N . ARG A 1 86 ? 16.295 -5.541 -27.793 1.00 55.50 86 ARG A N 1
ATOM 692 C CA . ARG A 1 86 ? 17.320 -6.466 -28.346 1.00 55.50 86 ARG A CA 1
ATOM 693 C C . ARG A 1 86 ? 16.870 -7.917 -28.268 1.00 55.50 86 ARG A C 1
ATOM 695 O O . ARG A 1 86 ? 17.406 -8.764 -28.967 1.00 55.50 86 ARG A O 1
ATOM 702 N N . VAL A 1 87 ? 15.895 -8.179 -27.406 1.00 55.59 87 VAL A N 1
ATOM 703 C CA . VAL A 1 87 ? 15.136 -9.417 -27.363 1.00 55.59 87 VAL A CA 1
ATOM 704 C C . VAL A 1 87 ? 13.887 -9.191 -28.198 1.00 55.59 87 VAL A C 1
ATOM 706 O O . VAL A 1 87 ? 12.930 -8.596 -27.710 1.00 55.59 87 VAL A O 1
ATOM 709 N N . ASN A 1 88 ? 13.895 -9.622 -29.460 1.00 66.38 88 ASN A N 1
ATOM 710 C CA . ASN A 1 88 ? 12.674 -9.665 -30.258 1.00 66.38 88 ASN A CA 1
ATOM 711 C C . ASN A 1 88 ? 11.615 -10.465 -29.475 1.00 66.38 88 ASN A C 1
ATOM 713 O O . ASN A 1 88 ? 11.863 -11.634 -29.169 1.00 66.38 88 ASN A O 1
ATOM 717 N N . PRO A 1 89 ? 10.438 -9.895 -29.146 1.00 69.75 89 PRO A N 1
ATOM 718 C CA . PRO A 1 89 ? 9.432 -10.596 -28.350 1.00 69.75 89 PRO A CA 1
ATOM 719 C C . PRO A 1 89 ? 8.973 -11.874 -29.057 1.00 69.75 89 PRO A C 1
ATOM 721 O O . PRO A 1 89 ? 8.727 -12.880 -28.405 1.00 69.75 89 PRO A O 1
ATOM 724 N N . PHE A 1 90 ? 8.952 -11.865 -30.392 1.00 70.75 90 PHE A N 1
ATOM 725 C CA . PHE A 1 90 ? 8.679 -13.043 -31.211 1.00 70.75 90 PHE A CA 1
ATOM 726 C C . PHE A 1 90 ? 9.734 -14.141 -31.058 1.00 70.75 90 PHE A C 1
ATOM 728 O O . PHE A 1 90 ? 9.379 -15.308 -30.955 1.00 70.75 90 PHE A O 1
ATOM 735 N N . GLU A 1 91 ? 11.013 -13.783 -30.990 1.00 69.94 91 GLU A N 1
ATOM 736 C CA . GLU A 1 91 ? 12.122 -14.735 -30.873 1.00 69.94 91 GLU A CA 1
ATOM 737 C C . GLU A 1 91 ? 12.132 -15.395 -29.488 1.00 69.94 91 GLU A C 1
ATOM 739 O O . GLU A 1 91 ? 12.314 -16.602 -29.365 1.00 69.94 91 GLU A O 1
ATOM 744 N N . TRP A 1 92 ? 11.813 -14.630 -28.440 1.00 71.50 92 TRP A N 1
ATOM 745 C CA . TRP A 1 92 ? 11.631 -15.172 -27.094 1.00 71.50 92 TRP A CA 1
ATOM 746 C C . TRP A 1 92 ? 10.372 -16.021 -26.956 1.00 71.50 92 TRP A C 1
ATOM 748 O O . TRP A 1 92 ? 10.415 -17.048 -26.288 1.00 71.50 92 TRP A O 1
ATOM 758 N N . ILE A 1 93 ? 9.269 -15.639 -27.606 1.00 74.50 93 ILE A N 1
ATOM 759 C CA . ILE A 1 93 ? 8.078 -16.490 -27.681 1.00 74.50 93 ILE A CA 1
ATOM 760 C C . ILE A 1 93 ? 8.441 -17.801 -28.375 1.00 74.50 93 ILE A C 1
ATOM 762 O O . ILE A 1 93 ? 8.115 -18.846 -27.835 1.00 74.50 93 ILE A O 1
ATOM 766 N N . ILE A 1 94 ? 9.163 -17.780 -29.497 1.00 76.56 94 ILE A N 1
ATOM 767 C CA . ILE A 1 94 ? 9.593 -18.987 -30.223 1.00 76.56 94 ILE A CA 1
ATOM 768 C C . ILE A 1 94 ? 10.509 -19.871 -29.365 1.00 76.56 94 ILE A C 1
ATOM 770 O O . ILE A 1 94 ? 10.293 -21.080 -29.316 1.00 76.56 94 ILE A O 1
ATOM 774 N N . VAL A 1 95 ? 11.466 -19.288 -28.636 1.00 76.62 95 VAL A N 1
ATOM 775 C CA . VAL A 1 95 ? 12.334 -20.017 -27.689 1.00 76.62 95 VAL A CA 1
ATOM 776 C C . VAL A 1 95 ? 11.535 -20.602 -26.520 1.00 76.62 95 VAL A C 1
ATOM 778 O O . VAL A 1 95 ? 11.763 -21.741 -26.128 1.00 76.62 95 VAL A O 1
ATOM 781 N N . LEU A 1 96 ? 10.580 -19.851 -25.969 1.00 75.75 96 LEU A N 1
ATOM 782 C CA . LEU A 1 96 ? 9.780 -20.266 -24.813 1.00 75.75 96 LEU A CA 1
ATOM 783 C C . LEU A 1 96 ? 8.688 -21.283 -25.182 1.00 75.75 96 LEU A C 1
ATOM 785 O O . LEU A 1 96 ? 8.329 -22.129 -24.368 1.00 75.75 96 LEU A O 1
ATOM 789 N N . THR A 1 97 ? 8.146 -21.190 -26.396 1.00 77.50 97 THR A N 1
ATOM 790 C CA . THR A 1 97 ? 7.075 -22.061 -26.904 1.00 77.50 97 THR A CA 1
ATOM 791 C C . THR A 1 97 ? 7.592 -23.202 -27.783 1.00 77.50 97 THR A C 1
ATOM 793 O O . THR A 1 97 ? 6.803 -24.058 -28.171 1.00 77.50 97 THR A O 1
ATOM 796 N N . GLY A 1 98 ? 8.899 -23.257 -28.067 1.00 68.06 98 GLY A N 1
ATOM 797 C CA . GLY A 1 98 ? 9.554 -24.368 -28.767 1.00 68.06 98 GLY A CA 1
ATOM 798 C C . GLY A 1 98 ? 9.094 -24.582 -30.213 1.00 68.06 98 GLY A C 1
ATOM 799 O O . GLY A 1 98 ? 9.232 -25.681 -30.739 1.00 68.06 98 GLY A O 1
ATOM 800 N N . TYR A 1 99 ? 8.536 -23.562 -30.874 1.00 61.91 99 TYR A N 1
ATOM 801 C CA . TYR A 1 99 ? 7.811 -23.716 -32.148 1.00 61.91 99 TYR A CA 1
ATOM 802 C C . TYR A 1 99 ? 8.671 -24.077 -33.374 1.00 61.91 99 TYR A C 1
ATOM 804 O O . TYR A 1 99 ? 8.139 -24.148 -34.480 1.00 61.91 99 TYR A O 1
ATOM 812 N N . HIS A 1 100 ? 9.977 -24.315 -33.216 1.00 59.06 100 HIS A N 1
ATOM 813 C CA . HIS A 1 100 ? 10.873 -24.595 -34.342 1.00 59.06 100 HIS A CA 1
ATOM 814 C C . HIS A 1 100 ? 11.831 -25.775 -34.123 1.00 59.06 100 HIS A C 1
ATOM 81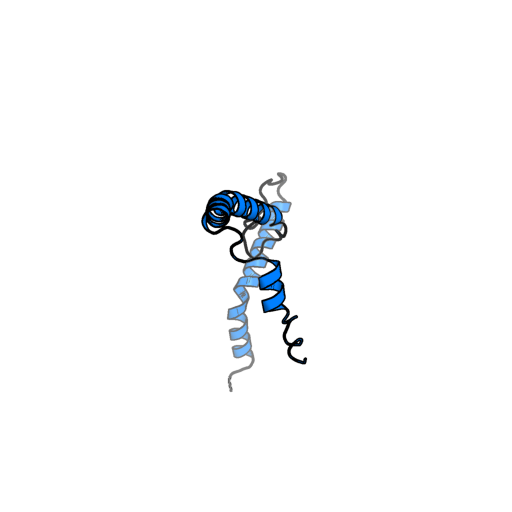6 O O . HIS A 1 100 ? 12.934 -25.794 -34.657 1.00 59.06 100 HIS A O 1
ATOM 822 N N . GLU A 1 101 ? 11.393 -26.801 -33.392 1.00 60.00 101 GLU A N 1
ATOM 823 C CA . GLU A 1 101 ? 12.073 -28.104 -33.322 1.00 60.00 101 GLU A CA 1
ATOM 824 C C . GLU A 1 101 ? 11.521 -29.065 -34.402 1.00 60.00 101 GLU A C 1
ATOM 826 O O . GLU A 1 101 ? 11.039 -30.154 -34.089 1.00 60.00 101 GLU A O 1
ATOM 831 N N . GLY A 1 102 ? 11.467 -28.650 -35.679 1.00 58.09 102 GLY A N 1
ATOM 832 C CA . GLY A 1 102 ? 10.732 -29.453 -36.670 1.00 58.09 102 GLY A CA 1
ATOM 833 C C . GLY A 1 102 ? 10.990 -29.285 -38.165 1.00 58.09 102 GLY A C 1
ATOM 834 O O . GLY A 1 102 ? 10.512 -30.142 -38.900 1.00 58.09 102 GLY A O 1
ATOM 835 N N . ASP A 1 103 ? 11.743 -28.289 -38.644 1.00 54.22 103 ASP A N 1
ATOM 836 C CA . ASP A 1 103 ? 12.015 -28.149 -40.090 1.00 54.22 103 ASP A CA 1
ATOM 837 C C . ASP A 1 103 ? 13.486 -28.424 -40.429 1.00 54.22 103 ASP A C 1
ATOM 839 O O . ASP A 1 103 ? 14.237 -27.583 -40.910 1.00 54.22 103 ASP A O 1
ATOM 843 N N . SER A 1 104 ? 13.929 -29.637 -40.097 1.00 52.31 104 SER A N 1
ATOM 844 C CA . SER A 1 104 ? 15.202 -30.197 -40.564 1.00 52.31 104 SER A CA 1
ATOM 845 C C . SER A 1 104 ? 14.978 -31.567 -41.197 1.00 52.31 104 SER A C 1
ATOM 847 O O . SER A 1 104 ? 15.563 -32.570 -40.795 1.00 52.31 104 SER A O 1
ATOM 849 N N . ARG A 1 105 ? 14.100 -31.614 -42.205 1.00 52.03 105 ARG A N 1
ATOM 850 C CA . ARG A 1 105 ? 14.055 -32.698 -43.194 1.00 52.03 105 ARG A CA 1
ATOM 851 C C . ARG A 1 105 ? 13.619 -32.170 -44.559 1.00 52.03 105 ARG A C 1
ATOM 853 O O . ARG A 1 105 ? 12.451 -32.304 -44.906 1.00 52.03 105 ARG A O 1
ATOM 860 N N . GLN A 1 106 ? 14.582 -31.666 -45.330 1.00 42.28 106 GLN A N 1
ATOM 861 C CA . GLN A 1 106 ? 14.764 -31.985 -46.752 1.00 42.28 106 GLN A CA 1
ATOM 862 C C . GLN A 1 106 ? 16.148 -31.554 -47.234 1.00 42.28 106 GLN A C 1
ATOM 864 O O . GLN A 1 106 ? 16.588 -30.450 -46.850 1.00 42.28 106 GLN A O 1
#

Organism: NCBI:txid116150

Secondary structure (DSSP, 8-state):
---HHHHHHHHHTTTHHHHHHHHHHHHHHHHHHT-SS--S------TTSTT-----THHHHHHHHHHHHHHHHHHHHHHHHHTTT-S-HHHHHHHHHTTTS-----

InterPro domains:
  IPR014371 Sterol O-acyltransferase, ACAT/DAG/ARE types [PTHR10408] (4-96)

pLDDT: mean 71.96, std 11.49, range [42.28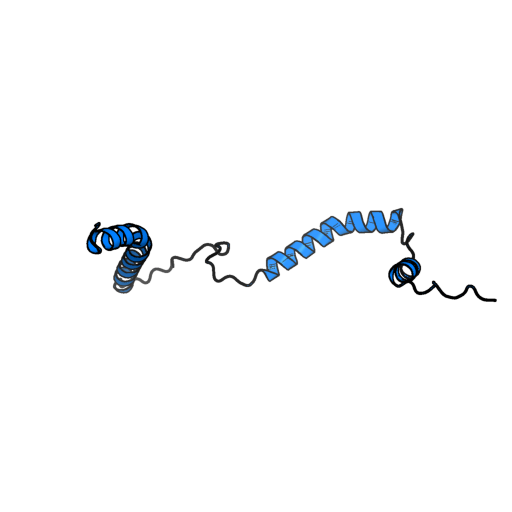, 94.44]

Sequence (106 aa):
MSSKSEENALRYRRAQSVTTAEEITEKEKKARKSQLDKPIHKPRDSLFSWSSEFTDFTGLVNWGFLMLTVGGLRLCLENFIKYGIRVNPFEWIIVLTGYHEGDSRQ

Foldseek 3Di:
DDDPVVVVVVVVVPPVVVVVVVVVVVVVVVVQVPDPDNDPDDDADDCPDPPHPNPPCVVVVVVVVVCCCVVVVVVVVVCCVVVNCPPPVVNVCCVVVVVPPDPPDD